Protein AF-A0A945Y5M4-F1 (afdb_monomer_lite)

Secondary structure (DSSP, 8-state):
-HHHHHHHHHHHHHHHHT-SS--HHHHHH-HHHHHS---S----

Structure (mmCIF, N/CA/C/O backbone):
data_AF-A0A945Y5M4-F1
#
_entry.id   AF-A0A945Y5M4-F1
#
loop_
_atom_site.group_PDB
_atom_site.id
_atom_site.type_symbol
_atom_site.label_atom_id
_atom_site.label_alt_id
_atom_site.label_comp_id
_atom_site.label_asym_id
_atom_site.label_entity_id
_atom_site.label_seq_id
_atom_site.pdbx_PDB_ins_code
_atom_site.Cartn_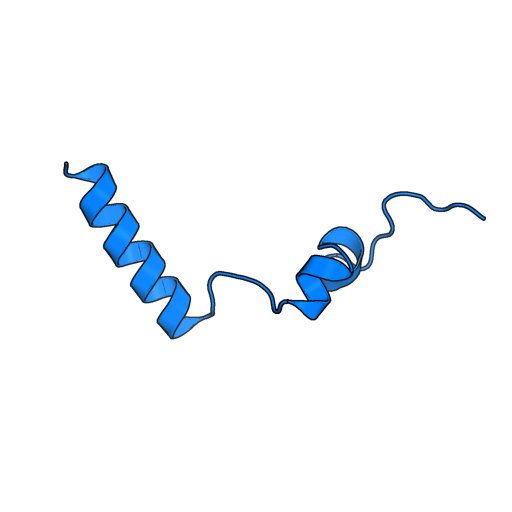x
_atom_site.Cartn_y
_atom_site.Cartn_z
_atom_site.occupancy
_atom_site.B_iso_or_equiv
_atom_site.auth_seq_id
_atom_site.auth_comp_id
_atom_site.auth_asym_id
_atom_site.auth_atom_id
_atom_site.pdbx_PDB_model_num
ATOM 1 N N . ALA A 1 1 ? 11.349 8.160 -16.583 1.00 81.44 1 ALA A N 1
ATOM 2 C CA . ALA A 1 1 ? 11.570 6.699 -16.657 1.00 81.44 1 ALA A CA 1
ATOM 3 C C . ALA A 1 1 ? 12.127 6.140 -15.347 1.00 81.44 1 ALA A C 1
ATOM 5 O O . ALA A 1 1 ? 11.488 5.266 -14.782 1.00 81.44 1 ALA A O 1
ATOM 6 N N . TYR A 1 2 ? 13.250 6.665 -14.833 1.00 92.56 2 TYR A N 1
ATOM 7 C CA . TYR A 1 2 ? 13.892 6.172 -13.602 1.00 92.56 2 TYR A CA 1
ATOM 8 C C . TYR A 1 2 ? 12.948 6.058 -12.393 1.00 92.56 2 TYR A C 1
ATOM 10 O O . TYR A 1 2 ? 12.801 4.973 -11.843 1.00 92.56 2 TYR A O 1
ATOM 18 N N . SER A 1 3 ? 12.260 7.144 -12.023 1.00 96.00 3 SER A N 1
ATOM 19 C CA . SER A 1 3 ? 11.359 7.168 -10.860 1.00 96.00 3 SER A CA 1
ATOM 20 C C . SER A 1 3 ? 10.254 6.116 -10.947 1.00 96.00 3 SER A C 1
ATOM 22 O O . SER A 1 3 ? 10.048 5.370 -10.001 1.00 96.00 3 SER A O 1
ATOM 24 N N . PHE A 1 4 ? 9.604 5.996 -12.106 1.00 96.69 4 PHE A N 1
ATOM 25 C CA . PHE A 1 4 ? 8.559 4.997 -12.328 1.00 96.69 4 PHE A CA 1
ATOM 26 C C . PHE A 1 4 ? 9.077 3.566 -12.132 1.00 96.69 4 PHE A C 1
ATOM 28 O O . PHE A 1 4 ? 8.465 2.786 -11.412 1.00 96.69 4 PHE A O 1
ATOM 35 N N . ILE A 1 5 ? 10.227 3.237 -12.730 1.00 97.88 5 ILE A N 1
ATOM 36 C CA . ILE A 1 5 ? 10.811 1.891 -12.658 1.00 97.88 5 ILE A CA 1
ATOM 37 C C . ILE A 1 5 ? 11.208 1.554 -11.218 1.00 97.88 5 ILE A C 1
ATOM 39 O O . ILE A 1 5 ? 10.877 0.480 -10.724 1.00 97.88 5 ILE A O 1
ATOM 43 N N . VAL A 1 6 ? 11.884 2.476 -10.530 1.00 97.62 6 VAL A N 1
ATOM 44 C CA . VAL A 1 6 ? 12.335 2.252 -9.150 1.00 97.62 6 VAL A CA 1
ATOM 45 C C . VAL A 1 6 ? 11.146 2.095 -8.205 1.00 97.62 6 VAL A C 1
ATOM 47 O O . VAL A 1 6 ? 11.103 1.130 -7.447 1.00 97.62 6 VAL A O 1
ATOM 50 N N . THR A 1 7 ? 10.152 2.983 -8.279 1.00 97.19 7 THR A N 1
ATOM 51 C CA . THR A 1 7 ? 8.949 2.882 -7.443 1.00 97.19 7 THR A CA 1
ATOM 52 C C . THR A 1 7 ? 8.171 1.597 -7.721 1.00 97.19 7 THR A C 1
ATOM 54 O O . THR A 1 7 ? 7.723 0.956 -6.776 1.00 97.19 7 THR A O 1
ATOM 57 N N . TYR A 1 8 ? 8.065 1.169 -8.983 1.00 97.12 8 TYR A N 1
ATOM 58 C CA . TYR A 1 8 ? 7.390 -0.079 -9.345 1.00 97.12 8 TYR A CA 1
ATOM 59 C C . TYR A 1 8 ? 8.029 -1.301 -8.672 1.00 97.12 8 TYR A C 1
ATOM 61 O O . TYR A 1 8 ? 7.333 -2.105 -8.054 1.00 97.12 8 TYR A O 1
ATOM 69 N N . PHE A 1 9 ? 9.360 -1.418 -8.723 1.00 97.44 9 PHE A N 1
ATOM 70 C CA . PHE A 1 9 ? 10.062 -2.517 -8.054 1.00 97.44 9 PHE A CA 1
ATOM 71 C C . PHE A 1 9 ? 9.954 -2.449 -6.528 1.00 97.44 9 PHE A C 1
ATOM 73 O O . PHE A 1 9 ? 9.787 -3.487 -5.891 1.00 97.44 9 PHE A O 1
ATOM 80 N N . LEU A 1 10 ? 10.015 -1.250 -5.938 1.00 96.50 10 LEU A N 1
ATOM 81 C CA . LEU A 1 10 ? 9.860 -1.077 -4.493 1.00 96.50 10 LEU A CA 1
ATOM 82 C C . LEU A 1 10 ? 8.475 -1.515 -4.012 1.00 96.50 10 LEU A C 1
ATOM 84 O O . LEU A 1 10 ? 8.388 -2.268 -3.046 1.00 96.50 10 LEU A O 1
ATOM 88 N N . ILE A 1 11 ? 7.408 -1.107 -4.706 1.00 97.00 11 ILE A N 1
ATOM 89 C CA . ILE A 1 11 ? 6.040 -1.497 -4.343 1.00 97.00 11 ILE A CA 1
ATOM 90 C C . ILE A 1 11 ? 5.871 -3.016 -4.435 1.00 97.00 11 ILE A C 1
ATOM 92 O O . ILE A 1 11 ? 5.347 -3.609 -3.501 1.00 97.00 11 ILE A O 1
ATOM 96 N N . ILE A 1 12 ? 6.382 -3.670 -5.486 1.00 96.44 12 ILE A N 1
ATOM 97 C CA . ILE A 1 12 ? 6.312 -5.139 -5.606 1.00 96.44 12 ILE A CA 1
ATOM 98 C C . ILE A 1 12 ? 7.029 -5.843 -4.449 1.00 96.44 12 ILE A C 1
ATOM 100 O O . ILE A 1 12 ? 6.549 -6.862 -3.952 1.00 96.44 12 ILE A O 1
ATOM 104 N N . LEU A 1 13 ? 8.194 -5.341 -4.033 1.00 97.62 13 LEU A N 1
ATOM 105 C CA . LEU A 1 13 ? 8.935 -5.921 -2.913 1.00 97.62 13 LEU A CA 1
ATOM 106 C C . LEU A 1 13 ? 8.180 -5.757 -1.592 1.00 97.62 13 LEU A C 1
ATOM 108 O O . LEU A 1 13 ? 8.121 -6.700 -0.807 1.00 97.62 13 LEU A O 1
ATOM 112 N N . ILE A 1 14 ? 7.587 -4.588 -1.359 1.00 96.94 14 ILE A N 1
ATOM 113 C CA . ILE A 1 14 ? 6.798 -4.307 -0.155 1.00 96.94 14 ILE A CA 1
ATOM 114 C C . ILE A 1 14 ? 5.559 -5.205 -0.120 1.00 96.94 14 ILE A C 1
ATOM 116 O O . ILE A 1 14 ? 5.334 -5.906 0.864 1.00 96.94 14 ILE A O 1
ATOM 120 N N . ASP A 1 15 ? 4.828 -5.268 -1.229 1.00 95.25 15 ASP A N 1
ATOM 121 C CA . ASP A 1 15 ? 3.614 -6.070 -1.357 1.00 95.25 15 ASP A CA 1
ATOM 122 C C . ASP A 1 15 ? 3.871 -7.559 -1.087 1.00 95.25 15 ASP A C 1
ATOM 124 O O . ASP A 1 15 ? 3.125 -8.214 -0.368 1.00 95.25 15 ASP A O 1
ATOM 128 N N . LYS A 1 16 ? 5.005 -8.088 -1.564 1.00 94.88 16 LYS A N 1
ATOM 129 C CA . LYS A 1 16 ? 5.387 -9.490 -1.339 1.00 94.88 16 LYS A CA 1
ATOM 130 C C . LYS A 1 16 ? 5.927 -9.802 0.052 1.00 94.88 16 LYS A C 1
ATOM 132 O O . LYS A 1 16 ? 5.970 -10.977 0.410 1.00 94.88 16 LYS A O 1
ATOM 137 N N . THR A 1 17 ? 6.427 -8.810 0.785 1.00 96.62 17 THR A N 1
ATOM 138 C CA . THR A 1 17 ? 7.085 -9.043 2.080 1.00 96.62 17 THR A CA 1
ATOM 139 C C . THR A 1 17 ? 6.164 -8.778 3.257 1.00 96.62 17 THR A C 1
ATOM 141 O O . THR A 1 17 ? 6.141 -9.586 4.182 1.00 96.62 17 THR A O 1
ATOM 144 N N . ILE A 1 18 ? 5.422 -7.672 3.228 1.00 92.94 18 ILE A N 1
ATOM 145 C CA . ILE A 1 18 ? 4.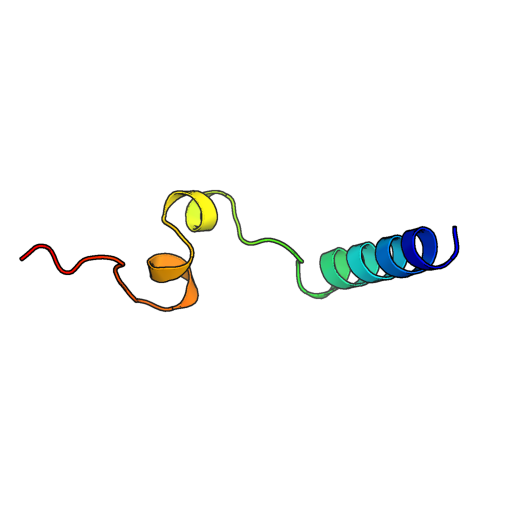596 -7.216 4.354 1.00 92.94 18 ILE A CA 1
ATOM 146 C C . ILE A 1 18 ? 3.142 -6.917 3.970 1.00 92.94 18 ILE A C 1
ATOM 148 O O . ILE A 1 18 ? 2.331 -6.713 4.865 1.00 92.94 18 IL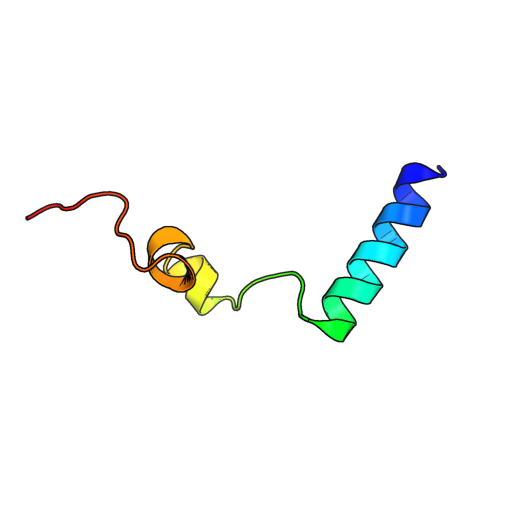E A O 1
ATOM 152 N N . GLY A 1 19 ? 2.815 -6.917 2.674 1.00 90.31 19 GLY A N 1
ATOM 153 C CA . GLY A 1 19 ? 1.520 -6.465 2.165 1.00 90.31 19 GLY A CA 1
ATOM 154 C C . GLY A 1 19 ? 1.471 -4.939 2.063 1.00 90.31 19 GLY A C 1
ATOM 155 O O . GLY A 1 19 ? 1.817 -4.225 3.002 1.00 90.31 19 GLY A O 1
ATOM 156 N N . PHE A 1 20 ? 1.102 -4.418 0.890 1.00 93.75 20 PHE A N 1
ATOM 157 C CA . PHE A 1 20 ? 1.051 -2.968 0.659 1.00 93.75 20 PHE A CA 1
ATOM 158 C C . PHE A 1 20 ? -0.334 -2.363 0.935 1.00 93.75 20 PHE A C 1
ATOM 160 O O . PHE A 1 20 ? -0.436 -1.174 1.237 1.00 93.75 20 PHE A O 1
ATOM 167 N N . ARG A 1 21 ? -1.393 -3.168 0.824 1.00 93.25 21 ARG A N 1
ATOM 168 C CA . ARG A 1 21 ? -2.790 -2.758 0.991 1.00 93.25 21 ARG A CA 1
ATOM 169 C C . ARG A 1 21 ? -3.438 -3.575 2.108 1.00 93.25 21 ARG A C 1
ATOM 171 O O . ARG A 1 21 ? -3.041 -4.716 2.327 1.00 93.25 21 ARG A O 1
ATOM 178 N N . VAL A 1 22 ? -4.395 -2.962 2.799 1.00 92.31 22 VAL A N 1
ATOM 179 C CA . VAL A 1 22 ? -5.261 -3.645 3.771 1.00 92.31 22 VAL A CA 1
ATOM 180 C C . VAL A 1 22 ? -6.224 -4.596 3.055 1.00 92.31 22 VAL A C 1
ATOM 182 O O . VAL A 1 22 ? -6.417 -4.475 1.842 1.00 92.31 22 VAL A O 1
ATOM 185 N N . ASP A 1 23 ? -6.806 -5.536 3.793 1.00 91.25 23 ASP A N 1
ATOM 186 C CA . ASP A 1 23 ? -7.824 -6.444 3.271 1.00 91.25 23 ASP A CA 1
ATOM 187 C C . ASP A 1 23 ? -9.107 -5.685 2.875 1.00 91.25 23 ASP A C 1
ATOM 189 O O . ASP A 1 23 ? -9.404 -4.611 3.404 1.00 91.25 23 ASP A O 1
ATOM 193 N N . ASP A 1 24 ? -9.885 -6.246 1.943 1.00 91.69 24 ASP A N 1
ATOM 194 C CA . ASP A 1 24 ? -11.077 -5.583 1.385 1.00 91.69 24 ASP A CA 1
ATOM 195 C C . ASP A 1 24 ? -12.123 -5.238 2.466 1.00 91.69 24 ASP A C 1
ATOM 197 O O . ASP A 1 24 ? -12.776 -4.198 2.391 1.00 91.69 24 ASP A O 1
ATOM 201 N N . GLU A 1 25 ? -12.251 -6.081 3.497 1.00 88.50 25 GLU A N 1
ATOM 202 C CA . GLU A 1 25 ? -13.158 -5.849 4.631 1.00 88.50 25 GLU A CA 1
ATOM 203 C C . GLU A 1 25 ? -12.727 -4.634 5.474 1.00 88.50 25 GLU A C 1
ATOM 205 O O . GLU A 1 25 ? -13.562 -3.813 5.860 1.00 88.50 25 GLU A O 1
ATOM 210 N N . ASP A 1 26 ? -11.422 -4.476 5.716 1.00 87.38 26 ASP A N 1
ATOM 211 C CA . ASP A 1 26 ? -10.862 -3.350 6.472 1.00 87.38 26 ASP A CA 1
ATOM 212 C C . ASP A 1 26 ? -10.904 -2.044 5.674 1.00 87.38 26 ASP A C 1
ATOM 214 O O . ASP A 1 26 ? -11.024 -0.957 6.253 1.00 87.38 26 ASP A O 1
ATOM 218 N N . GLU A 1 27 ? -10.821 -2.139 4.344 1.00 89.25 27 GLU A N 1
ATOM 219 C CA . GLU A 1 27 ? -11.010 -1.005 3.444 1.00 89.25 27 GLU A CA 1
ATOM 220 C C . GLU A 1 27 ? -12.474 -0.544 3.417 1.00 89.25 27 GLU A C 1
ATOM 222 O O . GLU A 1 27 ? -12.727 0.662 3.435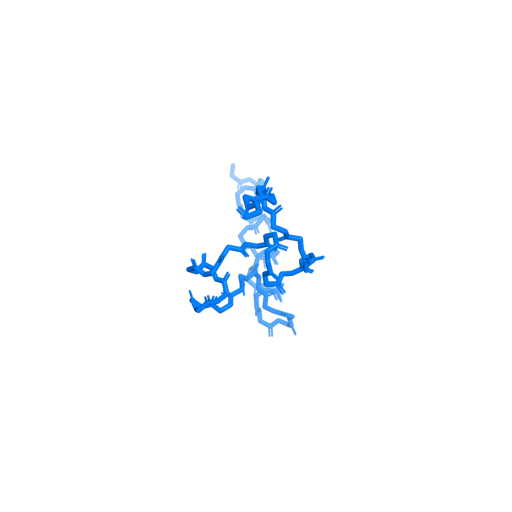 1.00 89.25 27 GLU A O 1
ATOM 227 N N . GLU A 1 28 ? -13.434 -1.477 3.435 1.00 89.94 28 GLU A N 1
ATOM 228 C CA . GLU A 1 28 ? -14.870 -1.172 3.499 1.00 89.94 28 GLU A CA 1
ATOM 229 C C . GLU A 1 28 ? -15.277 -0.583 4.859 1.00 89.94 28 GLU A C 1
ATOM 231 O O . GLU A 1 28 ? -16.045 0.381 4.911 1.00 89.94 28 GLU A O 1
ATOM 236 N N . MET A 1 29 ? -14.731 -1.113 5.959 1.00 86.50 29 MET A N 1
ATOM 237 C CA . MET A 1 29 ? -14.969 -0.594 7.312 1.00 86.50 29 MET A CA 1
ATOM 238 C C . MET A 1 29 ? -14.367 0.806 7.517 1.00 86.50 29 MET A C 1
ATOM 240 O O . MET A 1 29 ? -14.888 1.603 8.301 1.00 86.50 29 MET A O 1
ATOM 244 N N . GLY A 1 30 ? -13.298 1.117 6.782 1.00 87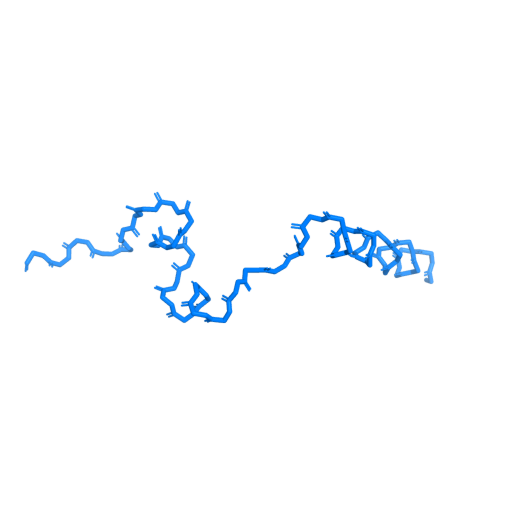.19 30 GLY A N 1
ATOM 245 C CA . GLY A 1 30 ? -12.574 2.377 6.845 1.00 87.19 30 GLY A CA 1
ATOM 246 C C . GLY A 1 30 ? -11.379 2.324 7.798 1.00 87.19 30 GLY A C 1
ATOM 247 O O . GLY A 1 30 ? -11.477 1.865 8.935 1.00 87.19 30 GLY A O 1
ATOM 248 N N . LEU A 1 31 ? -10.252 2.873 7.331 1.00 87.88 31 LEU A N 1
ATOM 249 C CA . LEU A 1 31 ? -8.939 2.819 7.994 1.00 87.88 31 LEU A CA 1
ATOM 250 C C . LEU A 1 31 ? -8.920 3.413 9.405 1.00 87.88 31 LEU A C 1
ATOM 252 O O . LEU A 1 31 ? -8.141 2.976 10.249 1.00 87.88 31 LEU A O 1
ATOM 256 N N . ASP A 1 32 ? -9.753 4.415 9.672 1.00 87.44 32 ASP A N 1
ATOM 257 C CA . ASP A 1 32 ? -9.842 5.007 11.005 1.00 87.44 32 ASP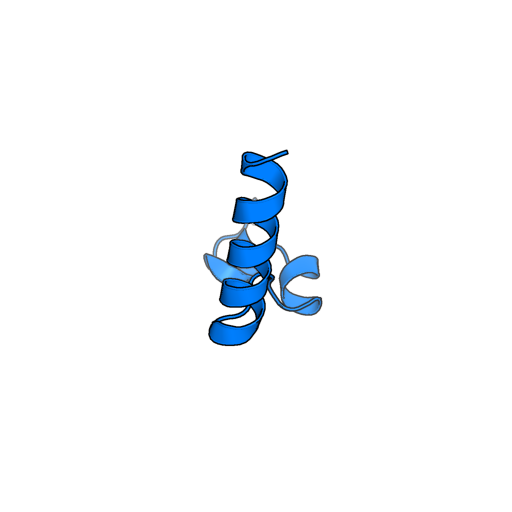 A CA 1
ATOM 258 C C . ASP A 1 32 ? -10.315 3.959 12.013 1.00 87.44 32 ASP A C 1
ATOM 260 O O . ASP A 1 32 ? -9.720 3.810 13.077 1.00 87.44 32 ASP A O 1
ATOM 264 N N . THR A 1 33 ? -11.312 3.153 11.643 1.00 81.94 33 THR A N 1
ATOM 265 C CA . THR A 1 33 ? -11.859 2.114 12.515 1.00 81.94 33 THR A CA 1
ATOM 266 C C . THR A 1 33 ? -11.004 0.850 12.497 1.00 81.94 33 THR A C 1
ATOM 268 O O . THR A 1 33 ? -10.691 0.339 13.571 1.00 81.94 33 THR A O 1
ATOM 271 N N . SER A 1 34 ? -10.571 0.374 11.324 1.00 82.38 34 SER A N 1
ATOM 272 C CA . SER A 1 34 ? -9.795 -0.870 11.201 1.00 82.38 34 SER A CA 1
ATOM 273 C C . SER A 1 34 ? -8.350 -0.744 11.699 1.00 82.38 34 SER A C 1
ATOM 275 O O . SER A 1 34 ? -7.865 -1.631 12.399 1.00 82.38 34 SER A O 1
ATOM 277 N N . GLN A 1 35 ? -7.668 0.374 11.425 1.00 85.19 35 GLN A N 1
ATOM 278 C CA . GLN A 1 35 ? -6.239 0.533 11.734 1.00 85.19 35 GLN A CA 1
ATOM 279 C C . GLN A 1 35 ? -5.947 1.443 12.931 1.00 85.19 35 GLN A C 1
ATOM 281 O O . GLN A 1 35 ? -4.939 1.240 13.610 1.00 85.19 35 GLN A O 1
ATOM 286 N N . HIS A 1 36 ? -6.793 2.438 13.207 1.00 87.56 36 HIS A N 1
ATOM 287 C CA . HIS A 1 36 ? -6.570 3.393 14.301 1.00 87.56 36 HIS A CA 1
ATOM 288 C C . HIS A 1 36 ? -7.515 3.187 15.496 1.00 87.56 36 HIS A C 1
ATOM 290 O O . HIS A 1 36 ? -7.249 3.716 16.573 1.00 87.56 36 HIS A O 1
ATOM 296 N N . GLY A 1 37 ? -8.573 2.377 15.352 1.00 79.00 37 GLY A N 1
ATOM 297 C CA . GLY A 1 37 ? -9.584 2.170 16.395 1.00 79.00 37 GLY A CA 1
ATOM 298 C C . GLY A 1 37 ? -10.405 3.428 16.700 1.00 79.00 37 GLY A C 1
ATOM 299 O O . GLY A 1 37 ? -10.995 3.543 17.775 1.00 79.00 37 GLY A O 1
ATOM 300 N N . GLU A 1 38 ? -10.419 4.379 15.770 1.00 77.69 38 GLU A N 1
ATOM 301 C CA . GLU A 1 38 ? -11.097 5.661 15.867 1.00 77.69 38 GLU A CA 1
ATOM 302 C C . GLU A 1 38 ? -12.347 5.662 14.973 1.00 77.69 38 GLU A C 1
ATOM 304 O O . GLU A 1 38 ? -12.405 5.042 13.908 1.00 77.69 38 GLU A O 1
ATOM 309 N N . THR A 1 39 ? -13.386 6.369 15.403 1.00 73.94 39 THR A N 1
ATOM 310 C CA . THR A 1 39 ? -14.553 6.670 14.570 1.00 73.94 39 THR A CA 1
ATOM 311 C C . THR A 1 39 ? -14.488 8.130 14.143 1.00 73.94 39 THR A C 1
ATOM 313 O O . THR A 1 39 ? -14.429 9.020 14.991 1.00 73.94 39 THR A O 1
ATOM 316 N N . TRP A 1 40 ? -14.564 8.378 12.827 1.00 64.00 40 TRP A N 1
ATOM 317 C CA . TRP A 1 40 ? -14.569 9.725 12.225 1.00 64.00 40 TRP A CA 1
ATOM 318 C C . TRP A 1 40 ? -15.552 10.682 12.914 1.00 64.00 40 TRP A C 1
ATOM 320 O O . TRP A 1 40 ? -15.272 11.868 13.088 1.00 64.00 40 TRP A O 1
ATOM 330 N N . TYR A 1 41 ? -16.708 10.153 13.323 1.00 67.75 41 TYR A N 1
ATOM 331 C CA . TYR A 1 41 ? -17.702 10.867 14.109 1.00 67.75 41 TYR A CA 1
ATOM 332 C C . TYR A 1 41 ? -18.182 10.000 15.274 1.00 67.75 41 TYR A C 1
ATOM 334 O O . TYR A 1 41 ? -18.746 8.927 15.071 1.00 67.75 41 TYR A O 1
ATOM 342 N N . ASN A 1 42 ? -18.042 10.510 16.500 1.00 62.81 42 ASN A N 1
ATOM 343 C CA . ASN A 1 42 ? -18.823 10.043 17.645 1.00 62.81 42 ASN A CA 1
ATOM 344 C C . ASN A 1 42 ? -20.238 10.633 17.539 1.00 62.81 42 ASN A C 1
ATOM 346 O O . ASN A 1 42 ? -20.554 11.643 18.172 1.00 62.81 42 ASN A O 1
ATOM 350 N N . LEU A 1 43 ? -21.075 10.045 16.682 1.00 62.41 43 LEU A N 1
ATOM 351 C CA . LEU A 1 43 ? -22.516 10.283 16.732 1.00 62.41 43 LEU A CA 1
ATOM 352 C C . LEU A 1 43 ? -23.059 9.431 17.881 1.00 62.41 43 LEU A C 1
ATOM 354 O O . LEU A 1 43 ? -23.217 8.223 17.730 1.00 62.41 43 LEU A O 1
ATOM 358 N N . VAL A 1 44 ? -23.221 10.073 19.041 1.00 53.50 44 VAL A N 1
ATOM 359 C CA . VAL A 1 44 ? -23.851 9.504 20.245 1.00 53.50 44 VAL A CA 1
ATOM 360 C C . VAL A 1 44 ? -25.200 8.874 19.911 1.00 53.50 44 VAL A C 1
ATOM 362 O O . VAL A 1 44 ? -25.973 9.526 19.170 1.00 53.50 44 VAL A O 1
#

Sequence (44 aa):
AYSFIVTYFLIILIDKTIGFRVDDEDEEMGLDTSQHGETWYNLV

Radius of gyration: 15.48 Å; chains: 1; bounding box: 38×20×37 Å

Foldseek 3Di:
DVVVVVVVVVQVVCCVPPRPDDDPVCVVVPCCCNPVVHDPDPPD

pLDDT: mean 87.57, std 10.96, range [53.5, 97.88]